Protein AF-A0ABD2CWU9-F1 (afdb_monomer_lite)

Secondary structure (DSSP, 8-state):
-------------------S-SS-------EEEEEEE-TTS-EEEEEEEEE--S-SS----EEEEEEEEHHHHHHHHHHHHHHHHHHHHHHHHHHHHHHHHHHHHHHHHHHHHHHHHHHHHHHHHHHHHHHHHHHHHHHHHHHHHHHTTPPP-

pLDDT: mean 72.27, std 21.78, range [28.59, 98.44]

Radius of gyration: 42.66 Å; chains: 1; bounding box: 82×53×113 Å

Foldseek 3Di:
DDDDDDDDDDPPDDDDDDPDDDPDDQDQPDWDWDWDQDPVRFIWIWTWTFGDDPDPDDDPTPTDIDTDGPVNVVVVVVVVVVVVVVVVVVVVVVVVVVVVVVVVVVVVVVVVVVVVVVVVVVVVVVVVVVVVVVVVVVVVVVVVCVVVVNDDD

Structure (mmCIF, N/CA/C/O backbone):
data_AF-A0ABD2CWU9-F1
#
_entry.id   AF-A0ABD2CWU9-F1
#
loop_
_atom_site.group_PDB
_atom_site.id
_atom_site.type_symbol
_atom_site.label_atom_id
_atom_site.label_alt_id
_atom_site.label_comp_id
_atom_site.label_asym_id
_atom_site.label_entity_id
_atom_site.label_seq_id
_atom_site.pdbx_PDB_ins_code
_atom_site.Cartn_x
_atom_site.Cartn_y
_atom_site.Cartn_z
_atom_site.occupancy
_atom_site.B_iso_or_equiv
_atom_site.auth_seq_id
_atom_site.auth_comp_id
_atom_site.auth_asym_id
_atom_site.auth_atom_id
_atom_site.pdbx_PDB_model_num
ATOM 1 N N . MET A 1 1 ? 10.474 -24.292 -34.814 1.00 37.34 1 MET A N 1
ATOM 2 C CA . MET A 1 1 ? 9.924 -23.408 -35.864 1.00 37.34 1 MET A CA 1
ATOM 3 C C . MET A 1 1 ? 8.711 -22.702 -35.290 1.00 37.34 1 MET A C 1
ATOM 5 O O . MET A 1 1 ? 7.704 -23.354 -35.067 1.00 37.34 1 MET A O 1
ATOM 9 N N . ALA A 1 2 ? 8.834 -21.414 -34.977 1.00 30.95 2 ALA A N 1
ATOM 10 C CA . ALA A 1 2 ? 7.712 -20.573 -34.575 1.00 30.95 2 ALA A CA 1
ATOM 11 C C . ALA A 1 2 ? 7.600 -19.445 -35.606 1.00 30.95 2 ALA A C 1
ATOM 13 O O . ALA A 1 2 ? 8.560 -18.711 -35.833 1.00 30.95 2 ALA A O 1
ATOM 14 N N . SER A 1 3 ? 6.459 -19.410 -36.288 1.00 28.59 3 SER A N 1
ATOM 15 C CA . SER A 1 3 ? 6.128 -18.493 -37.375 1.00 28.59 3 SER A CA 1
ATOM 16 C C . SER A 1 3 ? 5.894 -17.088 -36.824 1.00 28.59 3 SER A C 1
ATOM 18 O O . SER A 1 3 ? 5.031 -16.899 -35.970 1.00 28.59 3 SER A O 1
ATOM 20 N N . ILE A 1 4 ? 6.640 -16.104 -37.326 1.00 35.69 4 ILE A N 1
ATOM 21 C CA . ILE A 1 4 ? 6.380 -14.682 -37.090 1.00 35.69 4 ILE A CA 1
ATOM 22 C C . ILE A 1 4 ? 5.144 -14.321 -37.919 1.00 35.69 4 ILE A C 1
ATOM 24 O O . ILE A 1 4 ? 5.204 -14.295 -39.144 1.00 35.69 4 ILE A O 1
ATOM 28 N N . MET A 1 5 ? 4.005 -14.110 -37.260 1.00 38.00 5 MET A N 1
ATOM 29 C CA . MET A 1 5 ? 2.845 -13.487 -37.895 1.00 38.00 5 MET A CA 1
ATOM 30 C C . MET A 1 5 ? 3.112 -11.989 -38.051 1.00 38.00 5 MET A C 1
ATOM 32 O O . MET A 1 5 ? 3.395 -11.298 -37.073 1.00 38.00 5 MET A O 1
ATOM 36 N N . GLU A 1 6 ? 3.002 -11.499 -39.283 1.00 37.31 6 GLU A N 1
ATOM 37 C CA . GLU A 1 6 ? 2.973 -10.078 -39.617 1.00 37.31 6 GLU A CA 1
ATOM 38 C C . GLU A 1 6 ? 1.835 -9.372 -38.867 1.00 37.31 6 GLU A C 1
ATOM 40 O O . GLU A 1 6 ? 0.650 -9.611 -39.116 1.00 37.31 6 GLU A O 1
ATOM 45 N N . THR A 1 7 ? 2.172 -8.443 -37.975 1.00 38.34 7 THR A N 1
ATOM 46 C CA . THR A 1 7 ? 1.210 -7.456 -37.485 1.00 38.34 7 THR A CA 1
ATOM 47 C C . THR A 1 7 ? 0.958 -6.431 -38.586 1.00 38.34 7 THR A C 1
ATOM 49 O O . THR A 1 7 ? 1.730 -5.498 -38.806 1.00 38.34 7 THR A O 1
ATOM 52 N N . ARG A 1 8 ? -0.156 -6.617 -39.303 1.00 37.91 8 ARG A N 1
ATOM 53 C CA . ARG A 1 8 ? -0.722 -5.621 -40.218 1.00 37.91 8 ARG A CA 1
ATOM 54 C C . ARG A 1 8 ? -0.849 -4.262 -39.523 1.00 37.91 8 ARG A C 1
ATOM 56 O O . ARG A 1 8 ? -1.406 -4.155 -38.432 1.00 37.91 8 ARG A O 1
ATOM 63 N N . ARG A 1 9 ? -0.379 -3.225 -40.223 1.00 49.69 9 ARG A N 1
ATOM 64 C CA . ARG A 1 9 ? -0.684 -1.803 -40.005 1.00 49.69 9 ARG A CA 1
ATOM 65 C C . ARG A 1 9 ? -2.162 -1.614 -39.645 1.00 49.69 9 ARG A C 1
ATOM 67 O O . ARG A 1 9 ? -3.034 -1.831 -40.480 1.00 49.69 9 ARG A O 1
ATOM 74 N N . GLY A 1 10 ? -2.413 -1.149 -38.427 1.00 38.25 10 GLY A N 1
ATOM 75 C CA . GLY A 1 10 ? -3.671 -0.541 -38.013 1.00 38.25 10 GLY A CA 1
ATOM 76 C C . GLY A 1 10 ? -3.383 0.862 -37.498 1.00 38.25 10 GLY A C 1
ATOM 77 O O . GLY A 1 10 ? -3.030 1.038 -36.336 1.00 38.25 10 GLY A O 1
ATOM 78 N N . SER A 1 11 ? -3.489 1.863 -38.370 1.00 45.41 11 SER A N 1
ATOM 79 C CA . SER A 1 11 ? -3.498 3.274 -37.991 1.00 45.41 11 SER A CA 1
ATOM 80 C C . SER A 1 11 ? -4.832 3.598 -37.313 1.00 45.41 11 SER A C 1
ATOM 82 O O . SER A 1 11 ? -5.806 3.943 -37.978 1.00 45.41 11 SER A O 1
ATOM 84 N N . ALA A 1 12 ? -4.893 3.484 -35.988 1.00 40.44 12 ALA A N 1
ATOM 85 C CA . ALA A 1 12 ? -5.968 4.077 -35.200 1.00 40.44 12 ALA A CA 1
ATOM 86 C C . ALA A 1 12 ? -5.603 5.539 -34.896 1.00 40.44 12 ALA A C 1
ATOM 88 O O . ALA A 1 12 ? -5.146 5.873 -33.804 1.00 40.44 12 ALA A O 1
ATOM 89 N N . GLY A 1 13 ? -5.767 6.408 -35.896 1.00 39.56 13 GLY A N 1
ATOM 90 C CA . GLY A 1 13 ? -5.741 7.854 -35.703 1.00 39.56 13 GLY A CA 1
ATOM 91 C C . GLY A 1 13 ? -7.003 8.284 -34.961 1.00 39.56 13 GLY A C 1
ATOM 92 O O . GLY A 1 13 ? -8.064 8.405 -35.563 1.00 39.56 13 GLY A O 1
ATOM 93 N N . ARG A 1 14 ? -6.904 8.484 -33.643 1.00 39.69 14 ARG A N 1
ATOM 94 C CA . ARG A 1 14 ? -7.909 9.243 -32.890 1.00 39.69 14 ARG A CA 1
ATOM 95 C C . ARG A 1 14 ? -7.668 10.725 -33.155 1.00 39.69 14 ARG A C 1
ATOM 97 O O . ARG A 1 14 ? -6.716 11.294 -32.630 1.00 39.69 14 ARG A O 1
ATOM 104 N N . SER A 1 15 ? -8.527 11.336 -33.958 1.00 39.16 15 SER A N 1
ATOM 105 C CA . SER A 1 15 ? -8.670 12.788 -34.031 1.00 39.16 15 SER A CA 1
ATOM 106 C C . SER A 1 15 ? -9.229 13.287 -32.695 1.00 39.16 15 SER A C 1
ATOM 108 O O . SER A 1 15 ? -10.400 13.065 -32.391 1.00 39.16 15 SER A O 1
ATOM 110 N N . TYR A 1 16 ? -8.380 13.896 -31.869 1.00 39.16 16 TYR A N 1
ATOM 111 C CA . TYR A 1 16 ? -8.827 14.675 -30.717 1.00 39.16 16 TYR A CA 1
ATOM 112 C C . TYR A 1 16 ? -9.200 16.081 -31.196 1.00 39.16 16 TYR A C 1
ATOM 114 O O . TYR A 1 16 ? -8.429 16.703 -31.926 1.00 39.16 16 TYR A O 1
ATOM 122 N N . ASP A 1 17 ? -10.381 16.551 -30.794 1.00 40.12 17 ASP A N 1
ATOM 123 C CA . ASP A 1 17 ? -10.880 17.897 -31.077 1.00 40.12 17 ASP A CA 1
ATOM 124 C C . ASP A 1 17 ? -9.876 18.975 -30.639 1.00 40.12 17 ASP A C 1
ATOM 126 O O . ASP A 1 17 ? -9.367 18.989 -29.513 1.00 40.12 17 ASP A O 1
ATOM 130 N N . ASN A 1 18 ? -9.588 19.880 -31.572 1.00 44.56 18 ASN A N 1
ATOM 131 C CA . ASN A 1 18 ? -8.472 20.820 -31.558 1.00 44.56 18 ASN A CA 1
ATOM 132 C C . ASN A 1 18 ? -8.847 22.167 -30.914 1.00 44.56 18 ASN A C 1
ATOM 134 O O . ASN A 1 18 ? -8.659 23.229 -31.501 1.00 44.56 18 ASN A O 1
ATOM 138 N N . SER A 1 19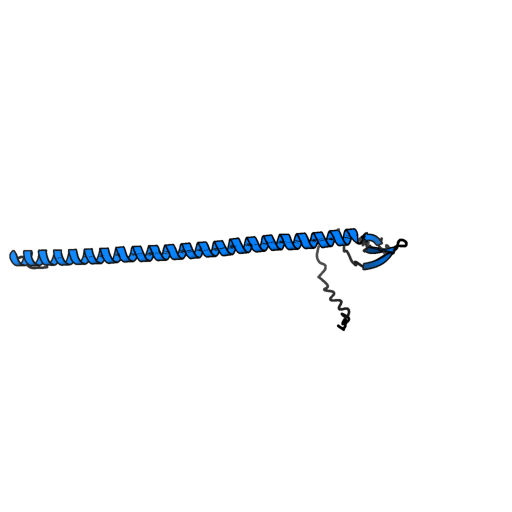 ? -9.384 22.154 -29.694 1.00 46.69 19 SER A N 1
ATOM 139 C CA . SER A 1 19 ? -9.808 23.389 -29.016 1.00 46.69 19 SER A CA 1
ATOM 140 C C . SER A 1 19 ? -9.002 23.680 -27.748 1.00 46.69 19 SER A C 1
ATOM 142 O O . SER A 1 19 ? -9.571 23.769 -26.662 1.00 46.69 19 SER A O 1
ATOM 144 N N . ILE A 1 20 ? -7.673 23.826 -27.849 1.00 39.28 20 ILE A N 1
ATOM 145 C CA . ILE A 1 20 ? -6.860 24.422 -26.770 1.00 39.28 20 ILE A CA 1
ATOM 146 C C . ILE A 1 20 ? -5.749 25.304 -27.366 1.00 39.28 20 ILE A C 1
ATOM 148 O O . ILE A 1 20 ? -4.760 24.774 -27.857 1.00 39.28 20 ILE A O 1
ATOM 152 N N . SER A 1 21 ? -5.962 26.623 -27.247 1.00 38.19 21 SER A N 1
ATOM 153 C CA . SER A 1 21 ? -5.065 27.803 -27.288 1.00 38.19 21 SER A CA 1
ATOM 154 C C . SER A 1 21 ? -3.907 27.878 -28.317 1.00 38.19 21 SER A C 1
ATOM 156 O O . SER A 1 21 ? -3.088 26.964 -28.379 1.00 38.19 21 SER A O 1
ATOM 158 N N . PRO A 1 22 ? -3.742 28.996 -29.066 1.00 43.72 22 PRO A N 1
ATOM 159 C CA . PRO A 1 22 ? -3.070 28.990 -30.370 1.00 43.72 22 PRO A CA 1
ATOM 160 C C . PRO A 1 22 ? -1.551 29.201 -30.363 1.00 43.72 22 PRO A C 1
ATOM 162 O O . PRO A 1 22 ? -0.951 29.099 -31.421 1.00 43.72 22 PRO A O 1
ATOM 165 N N . ASN A 1 23 ? -0.896 29.490 -29.236 1.00 36.31 23 ASN A N 1
ATOM 166 C CA . ASN A 1 23 ? 0.521 29.870 -29.271 1.00 36.31 23 ASN A CA 1
ATOM 167 C C . ASN A 1 23 ? 1.412 28.890 -28.497 1.00 36.31 23 ASN A C 1
ATOM 169 O O . ASN A 1 23 ? 1.398 28.842 -27.268 1.00 36.31 23 ASN A O 1
ATOM 173 N N . SER A 1 24 ? 2.234 28.166 -29.268 1.00 39.34 24 SER A N 1
ATOM 174 C CA . SER A 1 24 ? 3.346 27.275 -28.889 1.00 39.34 24 SER A CA 1
ATOM 175 C C . SER A 1 24 ? 3.016 25.835 -28.456 1.00 39.34 24 SER A C 1
ATOM 177 O O . SER A 1 24 ? 3.568 25.307 -27.493 1.00 39.34 24 SER A O 1
ATOM 179 N N . ARG A 1 25 ? 2.177 25.126 -29.221 1.00 43.16 25 ARG A N 1
ATOM 180 C CA . ARG A 1 25 ? 2.266 23.655 -29.257 1.00 43.16 25 ARG A CA 1
ATOM 181 C C . ARG A 1 25 ? 3.314 23.250 -30.290 1.00 43.16 25 ARG A C 1
ATOM 183 O O . ARG A 1 25 ? 3.028 23.249 -31.479 1.00 43.16 25 ARG A O 1
ATOM 190 N N . THR A 1 26 ? 4.505 22.865 -29.843 1.00 42.75 26 THR A N 1
ATOM 191 C CA . THR A 1 26 ? 5.416 22.065 -30.671 1.00 42.75 26 THR A CA 1
ATOM 192 C C . THR A 1 26 ? 4.762 20.694 -30.857 1.00 42.75 26 THR A C 1
ATOM 194 O O . THR A 1 26 ? 4.784 19.853 -29.958 1.00 42.75 26 THR A O 1
ATOM 197 N N . ILE A 1 27 ? 4.075 20.496 -31.981 1.00 44.28 27 ILE A N 1
ATOM 198 C CA . ILE A 1 27 ? 3.456 19.215 -32.326 1.00 44.28 27 ILE A CA 1
ATOM 199 C C . ILE A 1 27 ? 4.551 18.352 -32.958 1.00 44.28 27 ILE A C 1
ATOM 201 O O . ILE A 1 27 ? 4.954 18.589 -34.090 1.00 44.28 27 ILE A O 1
ATOM 205 N N . LEU A 1 28 ? 5.045 17.358 -32.216 1.00 42.44 28 LEU A N 1
ATOM 206 C CA . LEU A 1 28 ? 5.910 16.301 -32.752 1.00 42.44 28 LEU A CA 1
ATOM 207 C C . LEU A 1 28 ? 5.050 15.405 -33.661 1.00 42.44 28 LEU A C 1
ATOM 209 O O . LEU A 1 28 ? 4.337 14.529 -33.171 1.00 42.44 28 LEU A O 1
ATOM 213 N N . SER A 1 29 ? 5.043 15.675 -34.968 1.00 44.91 29 SER A N 1
ATOM 214 C CA . SER A 1 29 ? 4.105 15.071 -35.929 1.00 44.91 29 SER A CA 1
ATOM 215 C C . SER A 1 29 ? 4.535 13.699 -36.462 1.00 44.91 29 SER A C 1
ATOM 217 O O . SER A 1 29 ? 3.672 12.918 -36.862 1.00 44.91 29 SER A O 1
ATOM 219 N N . SER A 1 30 ? 5.818 13.333 -36.413 1.00 50.00 30 SER A N 1
ATOM 220 C CA . SER A 1 30 ? 6.253 11.976 -36.770 1.00 50.00 30 SER A CA 1
ATOM 221 C C . SER A 1 30 ? 7.654 11.650 -36.263 1.00 50.00 30 SER A C 1
ATOM 223 O O . SER A 1 30 ? 8.612 12.335 -36.600 1.00 50.00 30 SER A O 1
ATOM 225 N N . ASN A 1 31 ? 7.781 10.552 -35.512 1.00 49.66 31 ASN A N 1
ATOM 226 C CA . ASN A 1 31 ? 9.074 9.944 -35.200 1.00 49.66 31 ASN A CA 1
ATOM 227 C C . ASN A 1 31 ? 9.320 8.813 -36.198 1.00 49.66 31 ASN A C 1
ATOM 229 O O . ASN A 1 31 ? 8.582 7.823 -36.204 1.00 49.66 31 ASN A O 1
ATOM 233 N N . SER A 1 32 ? 10.357 8.936 -37.022 1.00 49.69 32 SER A N 1
ATOM 234 C CA . SER A 1 32 ? 10.836 7.828 -37.846 1.00 49.69 32 SER A CA 1
ATOM 235 C C . SER A 1 32 ? 12.121 7.278 -37.233 1.00 49.69 32 SER A C 1
ATOM 237 O O . SER A 1 32 ? 13.028 8.028 -36.880 1.00 49.69 32 SER A O 1
ATOM 239 N N . VAL A 1 33 ? 12.168 5.960 -37.044 1.00 53.19 33 VAL A N 1
ATOM 240 C CA . VAL A 1 33 ? 13.344 5.267 -36.520 1.00 53.19 33 VAL A CA 1
ATOM 241 C C . VAL A 1 33 ? 13.965 4.501 -37.674 1.00 53.19 33 VAL A C 1
ATOM 243 O O . VAL A 1 33 ? 13.349 3.573 -38.203 1.00 53.19 33 VAL A O 1
ATOM 246 N N . ARG A 1 34 ? 15.183 4.877 -38.074 1.00 59.59 34 ARG A N 1
ATOM 247 C CA . ARG A 1 34 ? 15.927 4.166 -39.119 1.00 59.59 34 ARG A CA 1
ATOM 248 C C . ARG A 1 34 ? 17.220 3.607 -38.545 1.00 59.59 34 ARG A C 1
ATOM 250 O O . ARG A 1 34 ? 18.014 4.321 -37.938 1.00 59.59 34 ARG A O 1
ATOM 257 N N . SER A 1 35 ? 17.441 2.313 -38.761 1.00 48.31 35 SER A N 1
ATOM 258 C CA . SER A 1 35 ? 18.736 1.691 -38.500 1.00 48.31 35 SER A CA 1
ATOM 259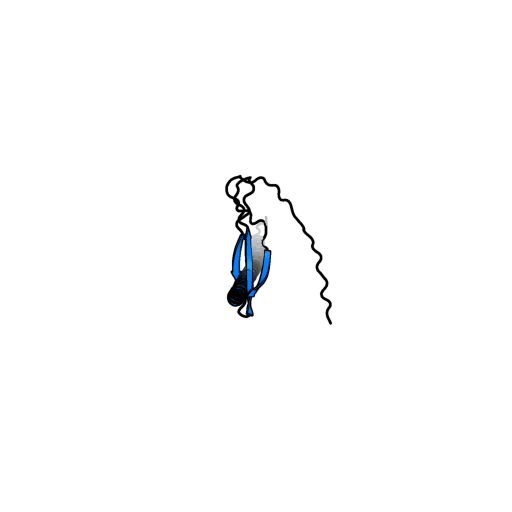 C C . SER A 1 35 ? 19.647 1.950 -39.696 1.00 48.31 35 SER A C 1
ATOM 261 O O . SER A 1 35 ? 19.279 1.644 -40.834 1.00 48.31 35 SER A O 1
ATOM 263 N N . LYS A 1 36 ? 20.819 2.541 -39.456 1.00 59.34 36 LYS A N 1
ATOM 264 C CA . LYS A 1 36 ? 21.863 2.699 -40.472 1.00 59.34 36 LYS A CA 1
ATOM 265 C C . LYS A 1 36 ? 23.158 2.113 -39.925 1.00 59.34 36 LYS A C 1
ATOM 267 O O . LYS A 1 36 ? 23.577 2.427 -38.811 1.00 59.34 36 LYS A O 1
ATOM 272 N N . TYR A 1 37 ? 23.800 1.263 -40.715 1.00 52.06 37 TYR A N 1
ATOM 273 C CA . 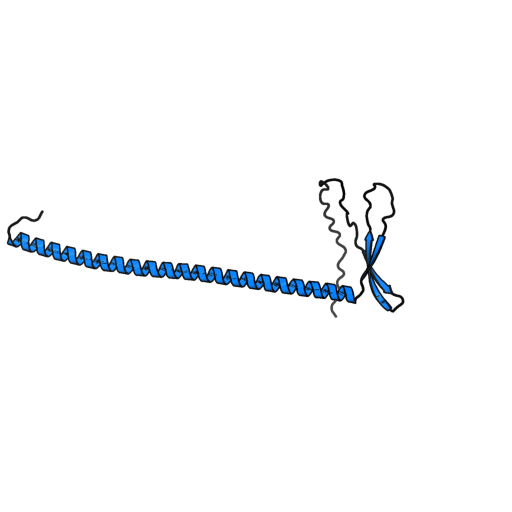TYR A 1 37 ? 25.154 0.811 -40.421 1.00 52.06 37 TYR A CA 1
ATOM 274 C C . TYR A 1 37 ? 26.127 1.930 -40.807 1.00 52.06 37 TYR A C 1
ATOM 276 O O . TYR A 1 37 ? 26.119 2.398 -41.948 1.00 52.06 37 TYR A O 1
ATOM 284 N N . GLY A 1 38 ? 26.915 2.412 -39.843 1.00 53.91 38 GLY A N 1
ATOM 285 C CA . GLY A 1 38 ? 27.989 3.368 -40.102 1.00 53.91 38 GLY A CA 1
ATOM 286 C C . GLY A 1 38 ? 29.119 2.723 -40.909 1.00 53.91 38 GLY A C 1
ATOM 287 O O . GLY A 1 38 ? 29.294 1.506 -40.880 1.00 53.91 38 GLY A O 1
ATOM 288 N N . SER A 1 39 ? 29.927 3.530 -41.600 1.00 49.94 39 SER A N 1
ATOM 289 C CA . SER A 1 39 ? 31.096 3.069 -42.375 1.00 49.94 39 SER A CA 1
ATOM 290 C C . SER A 1 39 ? 32.165 2.355 -41.53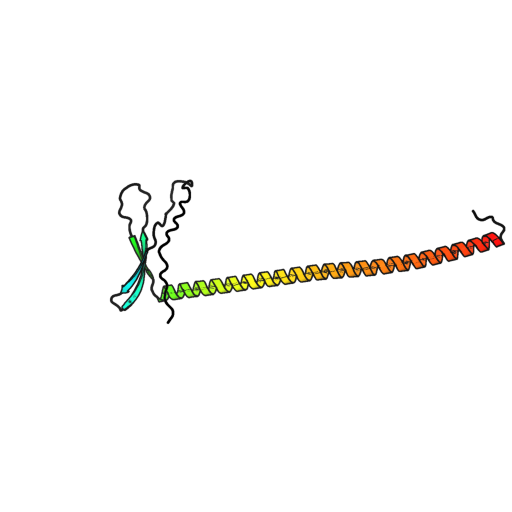1 1.00 49.94 39 SER A C 1
ATOM 292 O O . SER A 1 39 ? 33.011 1.656 -42.078 1.00 49.94 39 SER A O 1
ATOM 294 N N . SER A 1 40 ? 32.101 2.480 -40.203 1.00 56.03 40 SER A N 1
ATOM 295 C CA . SER A 1 40 ? 32.917 1.760 -39.218 1.00 56.03 40 SER A CA 1
ATOM 296 C C . SER A 1 40 ? 32.331 0.408 -38.771 1.00 56.03 40 SER A C 1
ATOM 298 O O . SER A 1 40 ? 32.887 -0.229 -37.880 1.00 56.03 40 SER A O 1
ATOM 300 N N . GLY A 1 41 ? 31.189 -0.022 -39.323 1.00 59.19 41 GLY A N 1
ATOM 301 C CA . GLY A 1 41 ? 30.487 -1.249 -38.921 1.00 59.19 41 GLY A CA 1
ATOM 302 C C . GLY A 1 41 ? 29.655 -1.128 -37.635 1.00 59.19 41 GLY A C 1
ATOM 303 O O . GLY A 1 41 ? 29.011 -2.092 -37.229 1.00 59.19 41 GLY A O 1
ATOM 304 N N . GLN A 1 42 ? 29.619 0.045 -36.996 1.00 56.44 42 GLN A N 1
ATOM 305 C CA . GLN A 1 42 ? 28.775 0.290 -35.823 1.00 56.44 42 GLN A CA 1
ATOM 306 C C . GLN A 1 42 ? 27.314 0.514 -36.243 1.00 56.44 42 GLN A C 1
ATOM 308 O O . GLN A 1 42 ? 27.030 1.323 -37.130 1.00 56.44 42 GLN A O 1
ATOM 313 N N . SER A 1 43 ? 26.369 -0.187 -35.607 1.00 52.91 43 SER A N 1
ATOM 314 C CA . SER A 1 43 ? 24.938 0.064 -35.808 1.00 52.91 43 SER A CA 1
ATOM 315 C C . SER A 1 43 ? 24.521 1.314 -35.035 1.00 52.91 43 SER A C 1
ATOM 317 O O . SER A 1 43 ? 24.594 1.334 -33.802 1.00 52.91 43 SER A O 1
ATOM 319 N N . LEU A 1 44 ? 24.075 2.337 -35.757 1.00 63.06 44 LEU A N 1
ATOM 320 C CA . LEU A 1 44 ? 23.560 3.577 -35.190 1.00 63.06 44 LEU A CA 1
ATOM 321 C C . LEU A 1 44 ? 22.046 3.627 -35.402 1.00 63.06 44 LEU A C 1
ATOM 323 O O . LEU A 1 44 ? 21.540 3.296 -36.481 1.00 63.06 44 LEU A O 1
ATOM 327 N N . TRP A 1 45 ? 21.325 4.030 -34.360 1.00 62.28 45 TRP A N 1
ATOM 328 C CA . TRP A 1 45 ? 19.894 4.302 -34.437 1.00 62.28 45 TRP A CA 1
ATOM 329 C C . TRP A 1 45 ? 19.718 5.798 -34.659 1.00 62.28 45 TRP A C 1
ATOM 331 O O . TRP A 1 45 ? 20.087 6.592 -33.798 1.00 62.28 45 TRP A O 1
ATOM 341 N N . LEU A 1 46 ? 19.206 6.184 -35.827 1.00 66.56 46 LEU A N 1
ATOM 342 C CA . LEU A 1 46 ? 18.915 7.580 -36.136 1.00 66.56 46 LEU A CA 1
ATOM 343 C C . LEU A 1 46 ? 17.474 7.883 -35.727 1.00 66.56 46 LEU A C 1
ATOM 345 O O . LEU A 1 46 ? 16.542 7.187 -36.143 1.00 66.56 46 LEU A O 1
ATOM 349 N N . LEU A 1 47 ? 17.325 8.894 -34.879 1.00 66.69 47 LEU A N 1
ATOM 350 C CA . LEU A 1 47 ? 16.057 9.509 -34.522 1.00 66.69 47 LEU A CA 1
ATOM 351 C C . LEU A 1 47 ? 15.946 10.812 -35.297 1.00 66.69 47 LEU A C 1
ATOM 353 O O . LEU A 1 47 ? 16.666 11.768 -35.006 1.00 66.69 47 LEU A O 1
ATOM 357 N N . ASP A 1 48 ? 15.061 10.822 -36.284 1.00 64.12 48 ASP A N 1
ATOM 358 C CA . ASP A 1 48 ? 14.762 12.017 -37.059 1.00 64.12 48 ASP A CA 1
ATOM 359 C C . ASP A 1 48 ? 13.590 12.748 -36.397 1.00 64.12 48 ASP A C 1
ATOM 361 O O . ASP A 1 48 ? 12.510 12.174 -36.228 1.00 64.12 48 ASP A O 1
ATOM 365 N N . PHE A 1 49 ? 13.820 14.001 -36.007 1.00 63.31 49 PHE A N 1
ATOM 366 C CA . PHE A 1 49 ? 12.798 14.898 -35.483 1.00 63.31 49 PHE A CA 1
ATOM 367 C C . PHE A 1 49 ? 12.518 15.989 -36.511 1.00 63.31 49 PHE A C 1
ATOM 369 O O . PHE A 1 49 ? 13.398 16.790 -36.835 1.00 63.31 49 PHE A O 1
ATOM 376 N N . GLU A 1 50 ? 11.286 16.035 -37.000 1.00 61.50 50 GLU A N 1
ATOM 377 C CA . GLU A 1 50 ? 10.781 17.173 -37.760 1.00 61.50 50 GLU A CA 1
ATOM 378 C C . GLU A 1 50 ? 10.277 18.229 -36.777 1.00 61.50 50 GLU A C 1
ATOM 380 O O . GLU A 1 50 ? 9.373 17.978 -35.976 1.00 61.50 50 GLU A O 1
ATOM 385 N N . VAL A 1 51 ? 10.897 19.409 -36.805 1.00 58.47 51 VAL A N 1
ATOM 386 C CA . VAL A 1 51 ? 10.387 20.574 -36.080 1.00 58.47 51 VAL A CA 1
ATOM 387 C C . VAL A 1 51 ? 9.415 21.287 -37.010 1.00 58.47 51 VAL A C 1
ATOM 389 O O . VAL A 1 51 ? 9.826 21.851 -38.021 1.00 58.47 51 VAL A O 1
ATOM 392 N N . ALA A 1 52 ? 8.125 21.228 -36.683 1.00 57.12 52 ALA A N 1
ATOM 393 C CA . ALA A 1 52 ? 7.117 22.043 -37.342 1.00 57.12 52 ALA A CA 1
ATOM 394 C C . ALA A 1 52 ? 7.200 23.467 -36.775 1.00 57.12 52 ALA A C 1
ATOM 396 O O . ALA A 1 52 ? 6.765 23.712 -35.646 1.00 57.12 52 ALA A O 1
ATOM 397 N N . ASP A 1 53 ? 7.787 24.389 -37.537 1.00 55.53 53 ASP A N 1
ATOM 398 C CA . ASP A 1 53 ? 7.643 25.815 -37.261 1.00 55.53 53 ASP A CA 1
ATOM 399 C C . ASP A 1 53 ? 6.196 26.203 -37.586 1.00 55.53 53 ASP A C 1
ATOM 401 O O . ASP A 1 53 ? 5.673 25.882 -38.649 1.00 55.53 53 ASP A O 1
ATOM 405 N N . GLY A 1 54 ? 5.507 26.826 -36.628 1.00 55.00 54 GLY A N 1
ATOM 406 C CA . GLY A 1 54 ? 4.075 27.145 -36.706 1.00 55.00 54 GLY A CA 1
ATOM 407 C C . GLY A 1 54 ? 3.712 28.251 -37.705 1.00 55.00 54 GLY A C 1
ATOM 408 O O . GLY A 1 54 ? 2.737 28.962 -37.481 1.00 55.00 54 GLY A O 1
ATOM 409 N N . SER A 1 55 ? 4.509 28.450 -38.753 1.00 55.56 55 SER A N 1
ATOM 410 C CA . SER A 1 55 ? 4.210 29.347 -39.863 1.00 55.56 55 SER A CA 1
ATOM 411 C C . SER A 1 55 ? 3.449 28.580 -40.943 1.00 55.56 55 SER A C 1
ATOM 413 O O . SER A 1 55 ? 3.953 27.604 -41.488 1.00 55.56 55 SER A O 1
ATOM 415 N N . ASP A 1 56 ? 2.235 29.042 -41.254 1.00 57.47 56 ASP A N 1
ATOM 416 C CA . ASP A 1 56 ? 1.301 28.509 -42.263 1.00 57.47 56 ASP A CA 1
ATOM 417 C C . ASP A 1 56 ? 1.811 28.619 -43.725 1.00 57.47 56 ASP A C 1
ATOM 419 O O . ASP A 1 56 ? 1.058 28.940 -44.644 1.00 57.47 56 ASP A O 1
ATOM 423 N N . GLY A 1 57 ? 3.095 28.376 -43.983 1.00 49.94 57 GLY A N 1
ATOM 424 C CA . GLY A 1 57 ? 3.678 28.444 -45.318 1.00 49.94 57 GLY A CA 1
ATOM 425 C C . GLY A 1 57 ? 4.896 27.544 -45.442 1.00 49.94 57 GLY A C 1
ATOM 426 O O . GLY A 1 57 ? 5.871 27.775 -44.745 1.00 49.94 57 GLY A O 1
ATOM 427 N N . GLU A 1 58 ? 4.773 26.527 -46.303 1.00 51.59 58 GLU A N 1
ATOM 428 C CA . GLU A 1 58 ? 5.770 25.775 -47.100 1.00 51.59 58 GLU A CA 1
ATOM 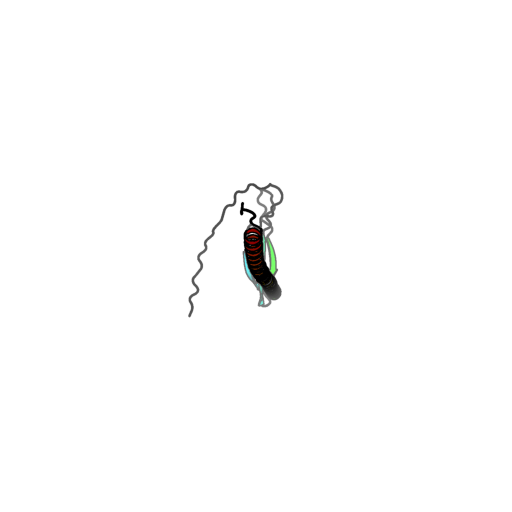429 C C . GLU A 1 58 ? 7.270 25.756 -46.718 1.00 51.59 58 GLU A C 1
ATOM 431 O O . GLU A 1 58 ? 8.121 25.504 -47.571 1.00 51.59 58 GLU A O 1
ATOM 436 N N . ASP A 1 59 ? 7.641 25.921 -45.455 1.00 50.09 59 ASP A N 1
ATOM 437 C CA . ASP A 1 59 ? 9.011 25.696 -45.021 1.00 50.09 59 ASP A CA 1
ATOM 438 C C . ASP A 1 59 ? 9.218 24.192 -44.837 1.00 50.09 59 ASP A C 1
ATOM 440 O O . ASP A 1 59 ? 8.636 23.549 -43.962 1.00 50.09 59 ASP A O 1
ATOM 444 N N . ILE A 1 60 ? 10.044 23.619 -45.716 1.00 51.41 60 ILE A N 1
ATOM 445 C CA . ILE A 1 60 ? 10.560 22.252 -45.630 1.00 51.41 60 ILE A CA 1
ATOM 446 C C . ILE A 1 60 ? 11.106 22.068 -44.210 1.00 51.41 60 ILE A C 1
ATOM 448 O O . ILE A 1 60 ? 12.171 22.596 -43.879 1.00 51.41 60 ILE A O 1
ATOM 452 N N . GLY A 1 61 ? 10.341 21.369 -43.364 1.00 57.59 61 GLY A N 1
ATOM 453 C CA . GLY A 1 61 ? 10.634 21.214 -41.945 1.00 57.59 61 GLY A CA 1
ATOM 454 C C . GLY A 1 61 ? 12.085 20.794 -41.747 1.00 57.59 61 GLY A C 1
ATOM 455 O O . GLY A 1 61 ? 12.550 19.820 -42.344 1.00 57.59 61 GLY A O 1
ATOM 456 N N . ARG A 1 62 ? 12.834 21.552 -40.941 1.00 59.88 62 ARG A N 1
ATOM 457 C CA . ARG A 1 62 ? 14.218 21.196 -40.615 1.00 59.88 62 ARG A CA 1
ATOM 458 C C . ARG A 1 62 ? 14.200 19.857 -39.879 1.00 59.88 62 ARG A C 1
ATOM 460 O O . ARG A 1 62 ? 13.801 19.784 -38.717 1.00 59.88 62 ARG A O 1
ATOM 467 N N . THR A 1 63 ? 14.630 18.799 -40.558 1.00 61.84 63 THR A N 1
ATOM 468 C CA . THR A 1 63 ? 14.833 17.476 -39.964 1.00 61.84 63 THR A CA 1
ATOM 469 C C . THR A 1 63 ? 16.136 17.487 -39.176 1.00 61.84 63 THR A C 1
ATOM 471 O O . THR A 1 63 ? 17.218 17.564 -39.762 1.00 61.84 63 THR A O 1
ATOM 474 N N . ASN A 1 64 ? 16.048 17.403 -37.851 1.00 62.72 64 ASN A N 1
ATOM 475 C CA . ASN A 1 64 ? 17.210 17.187 -36.997 1.00 62.72 64 ASN A CA 1
ATOM 476 C C . ASN A 1 64 ? 17.364 15.687 -36.738 1.00 62.72 64 ASN A C 1
ATOM 478 O O . ASN A 1 64 ? 16.494 15.071 -36.123 1.00 62.72 64 ASN A O 1
ATOM 482 N N . SER A 1 65 ? 18.476 15.106 -37.183 1.00 64.56 65 SER A N 1
ATOM 483 C CA . SER A 1 65 ? 18.803 13.699 -36.941 1.00 64.56 65 SER A CA 1
ATOM 484 C C . SER A 1 65 ? 19.733 13.569 -35.738 1.00 64.56 65 SER A C 1
ATOM 486 O O . SER A 1 65 ? 20.839 14.111 -35.741 1.00 64.56 65 SER A O 1
ATOM 488 N N . PHE A 1 66 ? 19.318 12.815 -34.722 1.00 71.38 66 PHE A N 1
ATOM 489 C CA . PHE A 1 66 ? 20.166 12.442 -33.592 1.00 71.38 66 PHE A CA 1
ATOM 490 C C . PHE A 1 66 ? 20.562 10.969 -33.700 1.00 71.38 66 PHE A C 1
ATOM 492 O O . PHE A 1 66 ? 19.708 10.097 -33.855 1.00 71.38 66 PHE A O 1
ATOM 499 N N . SER A 1 67 ? 21.858 10.671 -33.617 1.00 72.00 67 SER A N 1
ATOM 500 C CA . SER A 1 67 ? 22.347 9.292 -33.598 1.00 72.00 67 SER A CA 1
ATOM 501 C C . SER A 1 67 ? 22.480 8.791 -32.165 1.00 72.00 67 SER A C 1
ATOM 503 O O . SER A 1 67 ? 23.269 9.341 -31.403 1.00 72.00 67 SER A O 1
ATOM 505 N N . ILE A 1 68 ? 21.772 7.715 -31.832 1.00 74.75 68 ILE A N 1
ATOM 506 C CA . ILE A 1 68 ? 21.954 6.965 -30.589 1.00 74.75 68 ILE A CA 1
ATOM 507 C C . ILE A 1 68 ? 22.849 5.759 -30.868 1.00 74.75 68 ILE A C 1
ATOM 509 O O . ILE A 1 68 ? 22.563 4.918 -31.729 1.00 74.75 68 ILE A O 1
ATOM 513 N N . SER A 1 69 ? 23.935 5.661 -30.111 1.00 76.00 69 SER A N 1
ATOM 514 C CA . SER A 1 69 ? 24.796 4.484 -30.095 1.00 76.00 69 SER A CA 1
ATOM 515 C C . SER A 1 69 ? 24.125 3.309 -29.372 1.00 76.00 69 SER A C 1
ATOM 517 O O . SER A 1 69 ? 23.297 3.482 -28.476 1.00 76.00 69 SER A O 1
ATOM 519 N N . LEU A 1 70 ? 24.524 2.073 -29.699 1.00 75.19 70 LEU A N 1
ATOM 520 C CA . LEU A 1 70 ? 24.069 0.888 -28.954 1.00 75.19 70 LEU A CA 1
ATOM 521 C C . LEU A 1 70 ? 24.366 0.982 -27.451 1.00 75.19 70 LEU A C 1
ATOM 523 O O . LEU A 1 70 ? 23.601 0.459 -26.641 1.00 75.19 70 LEU A O 1
ATOM 527 N N . LEU A 1 71 ? 25.470 1.641 -27.085 1.00 77.31 71 LEU A N 1
ATOM 528 C CA . LEU A 1 71 ? 25.843 1.850 -25.692 1.00 77.31 71 LEU A CA 1
ATOM 529 C C . LEU A 1 71 ? 24.809 2.729 -24.981 1.00 77.31 71 LEU A C 1
ATOM 531 O O . LEU A 1 71 ? 24.316 2.345 -23.924 1.00 77.31 71 LEU A O 1
ATOM 535 N N . GLU A 1 72 ? 24.434 3.863 -25.570 1.00 76.69 72 GLU A N 1
ATOM 536 C CA . GLU A 1 72 ? 23.425 4.772 -25.011 1.00 76.69 72 GLU A CA 1
ATOM 537 C C . GLU A 1 72 ? 22.044 4.116 -24.931 1.00 76.69 72 GLU A C 1
ATOM 539 O O . GLU A 1 72 ? 21.362 4.235 -23.911 1.00 76.69 72 GLU A O 1
ATOM 544 N N . LEU A 1 73 ? 21.659 3.349 -25.957 1.00 81.88 73 LEU A N 1
ATOM 545 C CA . LEU A 1 73 ? 20.416 2.578 -25.940 1.00 81.88 73 LEU A CA 1
ATOM 546 C C . LEU A 1 73 ? 20.420 1.538 -24.809 1.00 81.88 73 LEU A C 1
ATOM 548 O O . LEU A 1 73 ? 19.436 1.405 -24.080 1.00 81.88 73 LEU A O 1
ATOM 552 N N . GLY A 1 74 ? 21.540 0.835 -24.622 1.00 84.75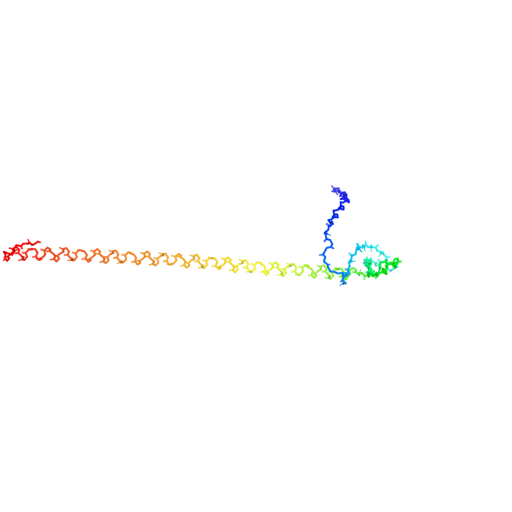 74 GLY A N 1
ATOM 553 C CA . GLY A 1 74 ? 21.722 -0.129 -23.540 1.00 84.75 74 GLY A CA 1
ATOM 554 C C . GLY A 1 74 ? 21.691 0.515 -22.151 1.00 84.75 74 GLY A C 1
ATOM 555 O O . GLY A 1 74 ? 21.063 -0.022 -21.237 1.00 84.75 74 GLY A O 1
ATOM 556 N N . VAL A 1 75 ? 22.319 1.684 -21.985 1.00 91.62 75 VAL A N 1
ATOM 557 C CA . VAL A 1 75 ? 22.287 2.461 -20.734 1.00 91.62 75 VAL A CA 1
ATOM 558 C C . VAL A 1 75 ? 20.863 2.921 -20.421 1.00 91.62 75 VAL A C 1
ATOM 560 O O . VAL A 1 75 ? 20.400 2.720 -19.297 1.00 91.62 75 VAL A O 1
ATOM 563 N N . CYS A 1 76 ? 20.142 3.460 -21.408 1.00 87.19 76 CYS A N 1
ATOM 564 C CA . CYS A 1 76 ? 18.751 3.884 -21.255 1.00 87.19 76 CYS A CA 1
ATOM 565 C C . CYS A 1 76 ? 17.843 2.705 -20.871 1.00 87.19 76 CYS A C 1
ATOM 567 O O . CYS A 1 76 ? 17.124 2.772 -19.874 1.00 87.19 76 CYS A O 1
ATOM 569 N N . ALA A 1 77 ? 17.957 1.573 -21.574 1.00 89.44 77 ALA A N 1
ATOM 570 C CA . ALA A 1 77 ? 17.193 0.367 -21.263 1.00 89.44 77 ALA A CA 1
ATOM 571 C C . ALA A 1 77 ? 17.464 -0.138 -19.835 1.00 89.44 77 ALA A C 1
ATOM 573 O O . ALA A 1 77 ? 16.527 -0.438 -19.091 1.00 89.44 77 ALA A O 1
ATOM 574 N N . ARG A 1 78 ? 18.734 -0.178 -19.406 1.00 93.44 78 ARG A N 1
ATOM 575 C CA . ARG A 1 78 ? 19.090 -0.553 -18.026 1.00 93.44 78 ARG A CA 1
ATOM 576 C C . ARG A 1 78 ? 18.527 0.426 -17.000 1.00 93.44 78 ARG A C 1
ATOM 578 O O . ARG A 1 78 ? 18.037 -0.023 -15.966 1.00 93.44 78 ARG A O 1
ATOM 585 N N . ALA A 1 79 ? 18.563 1.729 -17.274 1.00 94.56 79 ALA A N 1
ATOM 586 C CA . ALA A 1 79 ? 17.972 2.734 -16.398 1.00 94.56 79 ALA A CA 1
ATOM 587 C C . ALA A 1 79 ? 16.457 2.525 -16.253 1.00 94.56 79 ALA A C 1
ATOM 589 O O . ALA A 1 79 ? 15.957 2.497 -15.131 1.00 94.56 79 ALA A O 1
ATOM 590 N N . CYS A 1 80 ? 15.736 2.273 -17.351 1.00 95.12 80 CYS A N 1
ATOM 591 C CA . CYS A 1 80 ? 14.305 1.966 -17.313 1.00 95.12 80 CYS A CA 1
ATOM 592 C C . CYS A 1 80 ? 13.995 0.715 -16.477 1.00 95.12 80 CYS A C 1
ATOM 594 O O . CYS A 1 80 ? 13.053 0.732 -15.686 1.00 95.12 80 CYS A O 1
ATOM 596 N N . VAL A 1 81 ? 14.798 -0.348 -16.596 1.00 95.81 81 VAL A N 1
ATOM 597 C CA . VAL A 1 81 ? 14.637 -1.569 -15.785 1.00 95.81 81 VAL A CA 1
ATOM 598 C C . VAL A 1 81 ? 14.874 -1.288 -14.300 1.00 95.81 81 VAL A C 1
ATOM 600 O O . VAL A 1 81 ? 14.096 -1.739 -13.459 1.00 95.81 81 VAL A O 1
ATOM 603 N N . LEU A 1 82 ? 15.914 -0.519 -13.964 1.00 95.69 82 LEU A N 1
ATOM 604 C CA . LEU A 1 82 ? 16.189 -0.123 -12.581 1.00 95.69 82 LEU A CA 1
ATOM 605 C C . LEU A 1 82 ? 15.046 0.713 -12.003 1.00 95.69 82 LEU A C 1
ATOM 607 O O . LEU A 1 82 ? 14.598 0.432 -10.895 1.00 95.69 82 LEU A O 1
ATOM 611 N N . ILE A 1 83 ? 14.538 1.684 -12.764 1.00 96.62 83 ILE A N 1
ATOM 612 C CA . ILE A 1 83 ? 13.381 2.503 -12.384 1.00 96.62 83 ILE A CA 1
ATOM 613 C C . ILE A 1 83 ? 12.153 1.611 -12.158 1.00 96.62 83 ILE A C 1
ATOM 615 O O . ILE A 1 83 ? 11.501 1.696 -11.121 1.00 96.62 83 ILE A O 1
ATOM 619 N N . PHE A 1 84 ? 11.846 0.703 -13.083 1.00 97.38 84 PHE A N 1
ATOM 620 C CA . PHE A 1 84 ? 10.711 -0.208 -12.934 1.00 97.38 84 PHE A CA 1
ATOM 621 C C . PHE A 1 84 ? 10.826 -1.077 -11.671 1.00 97.38 84 PHE A C 1
ATOM 623 O O . PHE A 1 84 ? 9.858 -1.236 -10.920 1.00 97.38 84 PHE A O 1
ATOM 630 N N . HIS A 1 85 ? 12.017 -1.610 -11.397 1.00 97.31 85 HIS A N 1
ATOM 631 C CA . HIS A 1 85 ? 12.261 -2.431 -10.216 1.00 97.31 85 HIS A CA 1
ATOM 632 C C . HIS A 1 85 ? 12.142 -1.624 -8.914 1.00 97.31 85 HIS A C 1
ATOM 634 O O . HIS A 1 85 ? 11.533 -2.096 -7.953 1.00 97.31 85 HIS A O 1
ATOM 640 N N . THR A 1 86 ? 12.667 -0.394 -8.866 1.00 98.00 86 THR A N 1
ATOM 641 C CA . THR A 1 86 ? 12.552 0.463 -7.675 1.00 98.00 86 THR A CA 1
ATOM 642 C C . THR A 1 86 ? 11.103 0.853 -7.398 1.00 98.00 86 THR A C 1
ATOM 644 O O . THR A 1 86 ? 10.656 0.717 -6.258 1.00 98.00 86 THR A O 1
ATOM 647 N N . PHE A 1 87 ? 10.327 1.232 -8.420 1.00 97.38 87 PHE A N 1
ATOM 648 C CA . PHE A 1 87 ? 8.890 1.483 -8.263 1.00 97.38 87 PHE A CA 1
ATOM 649 C C . PHE A 1 87 ? 8.130 0.234 -7.793 1.00 97.38 87 PHE A C 1
ATOM 651 O O . PHE A 1 87 ? 7.264 0.337 -6.922 1.00 97.38 87 PHE A O 1
ATOM 658 N N . SER A 1 88 ? 8.491 -0.951 -8.292 1.00 97.81 88 SER A N 1
ATOM 659 C CA . SER A 1 88 ? 7.892 -2.223 -7.862 1.00 97.81 88 SER A CA 1
ATOM 660 C C . SER A 1 88 ? 8.164 -2.527 -6.382 1.00 97.81 88 SER A C 1
ATOM 662 O O . SER A 1 88 ? 7.254 -2.925 -5.652 1.00 97.81 88 SER A O 1
ATOM 664 N N . LEU A 1 89 ? 9.392 -2.288 -5.903 1.00 97.44 89 LEU A N 1
ATOM 665 C CA . LEU A 1 89 ? 9.745 -2.445 -4.487 1.00 97.44 89 LEU A CA 1
ATOM 666 C C . LEU A 1 89 ? 8.986 -1.460 -3.591 1.00 97.44 89 LEU A C 1
ATOM 668 O O . LEU A 1 89 ? 8.463 -1.853 -2.546 1.00 97.44 89 LEU A O 1
ATOM 672 N N . ILE A 1 90 ? 8.885 -0.194 -4.005 1.00 97.88 90 ILE A N 1
ATOM 673 C CA . ILE A 1 90 ? 8.125 0.826 -3.271 1.00 97.88 90 ILE A CA 1
ATOM 674 C C . ILE A 1 90 ? 6.650 0.415 -3.173 1.00 97.88 90 ILE A C 1
ATOM 676 O O . ILE A 1 90 ? 6.078 0.442 -2.081 1.00 97.88 90 ILE A O 1
ATOM 680 N N . ALA A 1 91 ? 6.047 -0.031 -4.279 1.00 97.31 91 ALA A N 1
ATOM 681 C CA . ALA A 1 91 ? 4.663 -0.499 -4.298 1.00 97.31 91 ALA A CA 1
ATOM 682 C C . ALA A 1 91 ? 4.442 -1.706 -3.365 1.00 97.31 91 ALA A C 1
ATOM 684 O O . ALA A 1 91 ? 3.481 -1.726 -2.593 1.00 97.31 91 ALA A O 1
ATOM 685 N N . CYS A 1 92 ? 5.359 -2.679 -3.371 1.00 98.06 92 CYS A N 1
ATOM 686 C CA . CYS A 1 92 ? 5.302 -3.844 -2.485 1.00 98.06 92 CYS A CA 1
ATOM 687 C C . CYS A 1 92 ? 5.380 -3.452 -0.997 1.00 98.06 92 CYS A C 1
ATOM 689 O O . CYS A 1 92 ? 4.612 -3.953 -0.165 1.00 98.06 92 CYS A O 1
ATOM 691 N N . ASN A 1 93 ? 6.258 -2.505 -0.655 1.00 98.44 93 ASN A N 1
ATOM 692 C CA . ASN A 1 93 ? 6.395 -2.003 0.711 1.00 98.44 93 ASN A CA 1
ATOM 693 C C . ASN A 1 93 ? 5.135 -1.262 1.176 1.00 98.44 93 ASN A C 1
ATOM 695 O O . ASN A 1 93 ? 4.645 -1.526 2.276 1.00 98.44 93 ASN A O 1
ATOM 699 N N . LEU A 1 94 ? 4.566 -0.393 0.335 1.00 98.12 94 LEU A N 1
ATOM 700 C CA . LEU A 1 94 ? 3.313 0.306 0.643 1.00 98.12 94 LEU A CA 1
ATOM 701 C C . LEU A 1 94 ? 2.160 -0.678 0.870 1.00 98.12 94 LEU A C 1
ATOM 703 O O . LEU A 1 94 ? 1.430 -0.556 1.856 1.00 98.12 94 LEU A O 1
ATOM 707 N N . PHE A 1 95 ? 2.048 -1.703 0.022 1.00 98.19 95 PHE A N 1
ATOM 708 C CA . PHE A 1 95 ? 1.046 -2.756 0.182 1.00 98.19 95 PHE A CA 1
ATOM 709 C C . PHE A 1 95 ? 1.231 -3.540 1.488 1.00 98.19 95 PHE A C 1
ATOM 711 O O . PHE A 1 95 ? 0.262 -3.835 2.190 1.00 98.19 95 PHE A O 1
ATOM 718 N N . THR A 1 96 ? 2.476 -3.850 1.855 1.00 98.19 96 THR A N 1
ATOM 719 C CA . THR A 1 96 ? 2.794 -4.557 3.104 1.00 98.19 96 THR A CA 1
ATOM 720 C C . THR A 1 96 ? 2.419 -3.723 4.330 1.00 98.19 96 THR A C 1
ATOM 722 O O . THR A 1 96 ? 1.742 -4.231 5.228 1.00 98.19 96 THR A O 1
ATOM 725 N N . ILE A 1 97 ? 2.766 -2.431 4.336 1.00 97.81 97 ILE A N 1
ATOM 726 C CA . ILE A 1 97 ? 2.395 -1.489 5.403 1.00 97.81 97 ILE A CA 1
ATOM 727 C C . ILE A 1 97 ? 0.872 -1.387 5.524 1.00 97.81 97 ILE A C 1
ATOM 729 O O . ILE A 1 97 ? 0.327 -1.436 6.630 1.00 97.81 97 ILE A O 1
ATOM 733 N N . GLU A 1 98 ? 0.157 -1.280 4.403 1.00 97.25 98 GLU A N 1
ATOM 734 C CA . GLU A 1 98 ? -1.301 -1.203 4.415 1.00 97.25 98 GLU A CA 1
ATOM 735 C C . GLU A 1 98 ? -1.936 -2.500 4.939 1.00 97.25 98 GLU A C 1
ATOM 737 O O . GLU A 1 98 ? -2.833 -2.462 5.792 1.00 97.25 98 GLU A O 1
ATOM 742 N N . LYS A 1 99 ? -1.437 -3.660 4.495 1.00 98.00 99 LYS A N 1
ATOM 743 C CA . LYS A 1 99 ? -1.878 -4.975 4.978 1.00 98.00 99 LYS A CA 1
ATOM 744 C C . LYS A 1 99 ? -1.682 -5.099 6.486 1.00 98.00 99 LYS A C 1
ATOM 746 O O . LYS A 1 99 ? -2.573 -5.582 7.189 1.00 98.00 99 LYS A O 1
ATOM 751 N N . GLU A 1 100 ? -0.554 -4.630 7.006 1.00 97.75 100 GLU A N 1
ATOM 752 C CA . GLU A 1 100 ? -0.283 -4.651 8.438 1.00 97.75 100 GLU A CA 1
ATOM 753 C C . GLU A 1 100 ? -1.159 -3.662 9.216 1.00 97.75 100 GLU A C 1
ATOM 755 O O . GLU A 1 100 ? -1.708 -4.012 10.265 1.00 97.75 100 GLU A O 1
ATOM 760 N N . ARG A 1 101 ? -1.398 -2.461 8.676 1.00 97.31 101 ARG A N 1
ATOM 761 C CA . ARG A 1 101 ? -2.335 -1.490 9.258 1.00 97.31 101 ARG A CA 1
ATOM 762 C C . ARG A 1 101 ? -3.730 -2.095 9.418 1.00 97.31 101 ARG A C 1
ATOM 764 O O . ARG A 1 101 ? -4.318 -1.980 10.495 1.00 97.31 101 ARG A O 1
ATOM 771 N N . ARG A 1 102 ? -4.242 -2.780 8.389 1.00 95.31 102 ARG A N 1
ATOM 772 C CA . ARG A 1 102 ? -5.548 -3.464 8.435 1.00 95.31 102 ARG A CA 1
ATOM 773 C C . ARG A 1 102 ? -5.573 -4.563 9.503 1.00 95.31 102 ARG A C 1
ATOM 775 O O . ARG A 1 102 ? -6.520 -4.620 10.289 1.00 95.31 102 ARG A O 1
ATOM 782 N N . ARG A 1 103 ? -4.509 -5.372 9.607 1.00 96.62 103 ARG A N 1
ATOM 783 C CA . ARG A 1 103 ? -4.366 -6.395 10.665 1.00 96.62 103 ARG A CA 1
ATOM 784 C C . ARG A 1 103 ? -4.418 -5.782 12.067 1.00 96.62 103 ARG A C 1
ATOM 786 O O . ARG A 1 103 ? -5.194 -6.245 12.900 1.00 96.62 103 ARG A O 1
ATOM 793 N N . ARG A 1 104 ? -3.672 -4.700 12.313 1.00 96.06 104 ARG A N 1
ATOM 794 C CA . ARG A 1 104 ? -3.653 -4.004 13.614 1.00 96.06 104 ARG A CA 1
ATOM 795 C C . ARG A 1 104 ? -5.021 -3.417 13.982 1.00 96.06 104 ARG A C 1
ATOM 797 O O . ARG A 1 104 ? -5.415 -3.464 15.145 1.00 96.06 104 ARG A O 1
ATOM 804 N N . VAL A 1 105 ? -5.766 -2.873 13.015 1.00 95.38 105 VAL A N 1
ATOM 805 C CA . VAL A 1 105 ? -7.134 -2.372 13.255 1.00 95.38 105 VAL A CA 1
ATOM 806 C C . VAL A 1 105 ? -8.080 -3.516 13.629 1.00 95.38 105 VAL A C 1
ATOM 808 O O . VAL A 1 105 ? -8.817 -3.380 14.605 1.00 95.38 105 VAL A O 1
ATOM 811 N N . SER A 1 106 ? -8.022 -4.645 12.914 1.00 93.44 106 SER A N 1
ATOM 812 C CA . SER A 1 106 ? -8.826 -5.834 13.229 1.00 93.44 106 SER A CA 1
ATOM 813 C C . SER A 1 106 ? -8.544 -6.349 14.644 1.00 93.44 106 SER A C 1
ATOM 815 O O . SER A 1 106 ? -9.475 -6.532 15.426 1.00 93.44 106 SER A O 1
ATOM 817 N N . GLN A 1 107 ? -7.266 -6.478 15.018 1.00 94.38 107 GLN A N 1
ATOM 818 C CA . GLN A 1 107 ? -6.859 -6.895 16.366 1.00 94.38 107 GLN A CA 1
ATOM 819 C C . GLN A 1 107 ? -7.373 -5.936 17.448 1.00 94.38 107 GLN A C 1
ATOM 821 O O . GLN A 1 107 ? -7.955 -6.373 18.438 1.00 94.38 107 GLN A O 1
ATOM 826 N N . LYS A 1 108 ? -7.252 -4.615 17.244 1.00 95.50 108 LYS A N 1
ATOM 827 C CA . LYS A 1 108 ? -7.783 -3.616 18.191 1.00 95.50 108 LYS A CA 1
ATOM 828 C C . LYS A 1 108 ? -9.302 -3.710 18.353 1.00 95.50 108 LYS A C 1
ATOM 830 O O . LYS A 1 108 ? -9.820 -3.481 19.448 1.00 95.50 108 LYS A O 1
ATOM 835 N N . GLN A 1 109 ? -10.040 -4.003 17.282 1.00 92.94 109 GLN A N 1
ATOM 836 C CA . GLN A 1 109 ? -11.490 -4.194 17.365 1.00 92.94 109 GLN A CA 1
ATOM 837 C C . GLN A 1 109 ? -11.849 -5.469 18.128 1.00 92.94 109 GLN A C 1
ATOM 839 O O . GLN A 1 109 ? -12.767 -5.447 18.950 1.00 92.94 109 GLN A O 1
ATOM 844 N N . GLU A 1 110 ? -11.126 -6.558 17.888 1.00 93.38 110 GLU A N 1
ATOM 845 C CA . GLU A 1 110 ? -11.316 -7.827 18.585 1.00 93.38 110 GLU A CA 1
ATOM 846 C C . GLU A 1 110 ? -11.016 -7.701 20.084 1.00 93.38 110 GLU A C 1
ATOM 848 O O . GLU A 1 110 ? -11.841 -8.083 20.916 1.00 93.38 110 GLU A O 1
ATOM 853 N N . GLU A 1 111 ? -9.920 -7.033 20.444 1.00 95.06 111 GLU A N 1
ATOM 854 C CA . GLU A 1 111 ? -9.561 -6.754 21.836 1.00 95.06 111 GLU A CA 1
ATOM 855 C C . GLU A 1 111 ? -10.630 -5.896 22.538 1.00 95.06 111 GLU A C 1
ATOM 857 O O . GLU A 1 111 ? -11.049 -6.190 23.661 1.00 95.06 111 GLU A O 1
ATOM 862 N N . ARG A 1 112 ? -11.157 -4.864 21.859 1.00 94.00 112 ARG A N 1
ATOM 863 C CA . ARG A 1 112 ? -12.276 -4.054 22.377 1.00 94.00 112 ARG A CA 1
ATOM 864 C C . ARG A 1 112 ? -13.553 -4.879 22.550 1.00 94.00 112 ARG A C 1
ATOM 866 O O . ARG A 1 112 ? -14.266 -4.674 23.534 1.00 94.00 112 ARG A O 1
ATOM 873 N N . LYS A 1 113 ? -13.860 -5.801 21.630 1.00 93.50 113 LYS A N 1
ATOM 874 C CA . LYS A 1 113 ? -15.007 -6.719 21.757 1.00 93.50 113 LYS A CA 1
ATOM 875 C C . LYS A 1 113 ? -14.829 -7.658 22.953 1.00 93.50 113 LYS A C 1
ATOM 877 O O . LYS A 1 113 ? -15.779 -7.816 23.718 1.00 93.50 113 LYS A O 1
ATOM 882 N N . LYS A 1 114 ? -13.628 -8.209 23.162 1.00 93.75 114 LYS A N 1
ATOM 883 C CA . LYS A 1 114 ? -13.302 -9.064 24.314 1.00 93.75 114 LYS A CA 1
ATOM 884 C C . LYS A 1 114 ? -13.474 -8.316 25.640 1.00 93.75 114 LYS A C 1
ATOM 886 O O . LYS A 1 114 ? -14.268 -8.746 26.472 1.00 93.75 114 LYS A O 1
ATOM 891 N N . LYS A 1 115 ? -12.880 -7.124 25.771 1.00 93.19 115 LYS A N 1
ATOM 892 C CA . LYS A 1 115 ? -13.032 -6.258 26.958 1.00 93.19 115 LYS A CA 1
ATOM 893 C C . LYS A 1 115 ? -14.494 -5.901 27.252 1.00 93.19 115 LYS A C 1
ATOM 895 O O . LYS A 1 115 ? -14.902 -5.842 28.408 1.00 93.19 115 LYS A O 1
ATOM 900 N N . ARG A 1 116 ? -15.312 -5.662 26.218 1.00 91.19 116 ARG A N 1
ATOM 901 C CA . ARG A 1 116 ? -16.758 -5.417 26.387 1.00 91.19 116 ARG A CA 1
ATOM 902 C C . ARG A 1 116 ? -17.502 -6.653 26.895 1.00 91.19 116 ARG A C 1
ATOM 904 O O . ARG A 1 116 ? -18.402 -6.491 27.713 1.00 91.19 116 ARG A O 1
ATOM 911 N N . LYS A 1 117 ? -17.152 -7.858 26.431 1.00 91.06 117 LYS A N 1
ATOM 912 C CA . LYS A 1 117 ? -17.741 -9.112 26.932 1.00 91.06 117 LYS A CA 1
ATOM 913 C C . LYS A 1 117 ? -17.381 -9.348 28.400 1.00 91.06 117 LYS A C 1
ATOM 915 O O . LYS A 1 117 ? -18.284 -9.565 29.195 1.00 91.06 117 LYS A O 1
ATOM 920 N N . GLU A 1 118 ? -16.109 -9.204 28.766 1.00 91.88 118 GLU A N 1
ATOM 921 C CA . GLU A 1 118 ? -15.644 -9.349 30.156 1.00 91.88 118 GLU A CA 1
ATOM 922 C C . GLU A 1 118 ? -16.358 -8.371 31.102 1.00 91.88 118 GLU A C 1
ATOM 924 O O . GLU A 1 118 ? -16.903 -8.782 32.123 1.00 91.88 118 GLU A O 1
ATOM 929 N N . LYS A 1 119 ? -16.465 -7.088 30.723 1.00 89.56 119 LYS A N 1
ATOM 930 C CA . LYS A 1 119 ? -17.213 -6.097 31.517 1.00 89.56 119 LYS A CA 1
ATOM 931 C C . LYS A 1 119 ? -18.692 -6.455 31.682 1.00 89.56 119 LYS A C 1
ATOM 933 O O . LYS A 1 119 ? -19.240 -6.231 32.753 1.00 89.56 119 LYS A O 1
ATOM 938 N N . ARG A 1 120 ? -19.344 -7.000 30.646 1.00 87.25 120 ARG A N 1
ATOM 939 C CA . ARG A 1 120 ? -20.755 -7.422 30.730 1.00 87.25 120 ARG A CA 1
ATOM 940 C C . ARG A 1 120 ? -20.954 -8.562 31.726 1.00 87.25 120 ARG A C 1
ATOM 942 O O . ARG A 1 120 ? -21.925 -8.514 32.466 1.00 87.25 120 ARG A O 1
ATOM 949 N N . ILE A 1 121 ? -20.037 -9.531 31.764 1.00 86.50 121 ILE A N 1
ATOM 950 C CA . ILE A 1 121 ? -20.091 -10.654 32.713 1.00 86.50 121 ILE A CA 1
ATOM 951 C C . ILE A 1 121 ? -19.994 -10.131 34.149 1.00 86.50 121 ILE A C 1
ATOM 953 O O . ILE A 1 121 ? -20.859 -10.421 34.961 1.00 86.50 121 ILE A O 1
ATOM 957 N N . ILE A 1 122 ? -19.027 -9.255 34.437 1.00 85.88 122 ILE A N 1
ATOM 958 C CA . ILE A 1 122 ? -18.854 -8.674 35.781 1.00 85.88 122 ILE A CA 1
ATOM 959 C C . ILE A 1 122 ? -20.101 -7.888 36.223 1.00 85.88 122 ILE A C 1
ATOM 961 O O . ILE A 1 122 ? -20.507 -7.949 37.384 1.00 85.88 122 ILE A O 1
ATOM 965 N N . VAL A 1 123 ? -20.732 -7.149 35.305 1.00 81.62 123 VAL A N 1
ATOM 966 C CA . VAL A 1 123 ? -21.964 -6.404 35.608 1.00 81.62 123 VAL A CA 1
ATOM 967 C C . VAL A 1 123 ? -23.139 -7.356 35.855 1.00 81.62 123 VAL A C 1
ATOM 969 O O . VAL A 1 123 ? -23.897 -7.129 36.791 1.00 81.62 123 VAL A O 1
ATOM 972 N N . ALA A 1 124 ? -23.268 -8.437 35.083 1.00 85.38 124 ALA A N 1
ATOM 973 C CA . ALA A 1 124 ? -24.307 -9.445 35.296 1.00 85.38 124 ALA A CA 1
ATOM 974 C C . ALA A 1 124 ? -24.130 -10.173 36.642 1.00 85.38 124 ALA A C 1
ATOM 976 O O . ALA A 1 124 ? -25.062 -10.193 37.444 1.00 85.38 124 ALA A O 1
ATOM 977 N N . ASP A 1 125 ? -22.920 -10.657 36.938 1.00 88.00 125 ASP A N 1
ATOM 978 C CA . ASP A 1 125 ? -22.591 -11.334 38.199 1.00 88.00 125 ASP A CA 1
ATOM 979 C C . ASP A 1 125 ? -22.824 -10.426 39.415 1.00 88.00 125 ASP A C 1
ATOM 981 O O . ASP A 1 125 ? -23.307 -10.858 40.464 1.00 88.00 125 ASP A O 1
ATOM 985 N N . SER A 1 126 ? -22.468 -9.143 39.302 1.00 86.56 126 SER A N 1
ATOM 986 C CA . SER A 1 126 ? -22.675 -8.186 40.395 1.00 86.56 126 SER A CA 1
ATOM 987 C C . SER A 1 126 ? -24.155 -7.842 40.593 1.00 86.56 126 SER A C 1
ATOM 989 O O . SER A 1 126 ? -24.597 -7.751 41.741 1.00 86.56 126 SER A O 1
ATOM 991 N N . ALA A 1 127 ? -24.937 -7.731 39.513 1.00 88.38 127 ALA A N 1
ATOM 992 C CA . ALA A 1 127 ? -26.385 -7.553 39.583 1.00 88.38 127 ALA A CA 1
ATOM 993 C C . ALA A 1 127 ? -27.091 -8.766 40.215 1.00 88.38 127 ALA A C 1
ATOM 995 O O . ALA A 1 127 ? -27.955 -8.583 41.072 1.00 88.38 127 ALA A O 1
ATOM 996 N N . GLU A 1 128 ? -26.690 -9.994 39.871 1.00 86.50 128 GLU A N 1
ATOM 997 C CA . GLU A 1 128 ? -27.247 -11.221 40.456 1.00 86.50 128 GLU A CA 1
ATOM 998 C C . GLU A 1 128 ? -26.986 -11.296 41.968 1.00 86.50 128 GLU A C 1
ATOM 1000 O O . GLU A 1 128 ? -27.903 -11.524 42.766 1.00 86.50 128 GLU A O 1
ATOM 1005 N N . ARG A 1 129 ? -25.748 -11.011 42.396 1.00 89.94 129 ARG A N 1
ATOM 1006 C CA . ARG A 1 129 ? -25.398 -10.957 43.825 1.00 89.94 129 ARG A CA 1
ATOM 1007 C C . ARG A 1 129 ? -26.196 -9.890 44.565 1.00 89.94 129 ARG A C 1
ATOM 1009 O O . ARG A 1 129 ? -26.635 -10.131 45.690 1.00 89.94 129 ARG A O 1
ATOM 1016 N N . PHE A 1 130 ? -26.386 -8.718 43.961 1.00 90.69 130 PHE A N 1
ATOM 1017 C CA . PHE A 1 130 ? -27.190 -7.653 44.552 1.00 90.69 130 PHE A CA 1
ATOM 1018 C C . PHE A 1 130 ? -28.656 -8.076 44.705 1.00 90.69 130 PHE A C 1
ATOM 1020 O O . PHE A 1 130 ? -29.199 -7.970 45.803 1.00 90.69 130 PHE A O 1
ATOM 1027 N N . ALA A 1 131 ? -29.265 -8.639 43.658 1.00 91.56 131 ALA A N 1
ATOM 1028 C CA . ALA A 1 131 ? -30.638 -9.138 43.698 1.00 91.56 131 ALA A CA 1
ATOM 1029 C C . ALA A 1 131 ? -30.828 -10.212 44.783 1.00 91.56 131 ALA A C 1
ATOM 1031 O O . ALA A 1 131 ? -31.777 -10.144 45.564 1.00 91.56 131 ALA A O 1
ATOM 1032 N N . SER A 1 132 ? -29.883 -11.149 44.907 1.00 91.88 132 SER A N 1
ATOM 1033 C CA . SER A 1 132 ? -29.893 -12.170 45.962 1.00 91.88 132 SER A CA 1
ATOM 1034 C C . SER A 1 132 ? -29.838 -11.559 47.372 1.00 91.88 132 SER A C 1
ATOM 1036 O O . SER A 1 132 ? -30.601 -11.953 48.261 1.00 91.88 132 SER A O 1
ATOM 1038 N N . ARG A 1 133 ? -29.004 -10.528 47.578 1.00 93.44 133 ARG A N 1
ATOM 1039 C CA . ARG A 1 133 ? -28.923 -9.806 48.860 1.00 93.44 133 ARG A CA 1
ATOM 1040 C C . ARG A 1 133 ? -30.207 -9.047 49.179 1.00 93.44 133 ARG A C 1
ATOM 1042 O O . ARG A 1 133 ? -30.678 -9.145 50.309 1.00 93.44 133 ARG A O 1
ATOM 1049 N N . VAL A 1 134 ? -30.793 -8.351 48.204 1.00 92.62 134 VAL A N 1
ATOM 1050 C CA . VAL A 1 134 ? -32.077 -7.650 48.372 1.00 92.62 134 VAL A CA 1
ATOM 1051 C C . VAL A 1 134 ? -33.193 -8.640 48.708 1.00 92.62 134 VAL A C 1
ATOM 1053 O O . VAL A 1 134 ? -33.949 -8.407 49.647 1.00 92.62 134 VAL A O 1
ATOM 1056 N N . ALA A 1 135 ? -33.254 -9.788 48.030 1.00 92.56 135 ALA A N 1
ATOM 1057 C CA . ALA A 1 135 ? -34.243 -10.827 48.312 1.00 92.56 135 ALA A CA 1
ATOM 1058 C C . ALA A 1 135 ? -34.076 -11.450 49.711 1.00 92.56 135 ALA A C 1
ATOM 1060 O O . ALA A 1 135 ? -35.062 -11.790 50.366 1.00 92.56 135 ALA A O 1
ATOM 1061 N N . SER A 1 136 ? -32.838 -11.627 50.182 1.00 93.06 136 SER A N 1
ATOM 1062 C CA . SER A 1 136 ? -32.561 -12.093 51.548 1.00 93.06 136 SER A CA 1
ATOM 1063 C C . SER A 1 136 ? -32.966 -11.048 52.591 1.00 93.06 136 SER A C 1
ATOM 1065 O O . SER A 1 136 ? -33.636 -11.361 53.577 1.00 93.06 136 SER A O 1
ATOM 1067 N N . PHE A 1 137 ? -32.635 -9.781 52.338 1.00 93.31 137 PHE A N 1
ATOM 1068 C CA . PHE A 1 137 ? -33.014 -8.665 53.196 1.00 93.31 137 PHE A CA 1
ATOM 1069 C C . PHE A 1 137 ? -34.537 -8.519 53.306 1.00 93.31 137 PHE A C 1
ATOM 1071 O O . PHE A 1 137 ? -35.062 -8.481 54.416 1.00 93.31 137 PHE A O 1
ATOM 1078 N N . ALA A 1 138 ? -35.253 -8.545 52.179 1.00 91.06 138 ALA A N 1
ATOM 1079 C CA . ALA A 1 138 ? -36.712 -8.488 52.144 1.00 91.06 138 ALA A CA 1
ATOM 1080 C C . ALA A 1 138 ? -37.352 -9.635 52.945 1.00 91.06 138 ALA A C 1
ATOM 1082 O O . ALA A 1 138 ? -38.225 -9.393 53.775 1.00 91.06 138 ALA A O 1
ATOM 1083 N N . ARG A 1 139 ? -36.854 -10.873 52.791 1.00 89.25 139 ARG A N 1
ATOM 1084 C CA . ARG A 1 139 ? -37.291 -12.026 53.602 1.00 89.25 139 ARG A CA 1
ATOM 1085 C C . ARG A 1 139 ? -37.046 -11.825 55.098 1.00 89.25 139 ARG A C 1
ATOM 1087 O O . ARG A 1 139 ? -37.858 -12.247 55.917 1.00 89.25 139 ARG A O 1
ATOM 1094 N N . THR A 1 140 ? -35.936 -11.187 55.455 1.00 90.69 140 THR A N 1
ATOM 1095 C CA . THR A 1 140 ? -35.572 -10.929 56.854 1.00 90.69 140 THR A CA 1
ATOM 1096 C C . THR A 1 140 ? -36.489 -9.874 57.471 1.00 90.69 140 THR A C 1
ATOM 1098 O O . THR A 1 140 ? -36.973 -10.070 58.583 1.00 90.69 140 THR A O 1
ATOM 1101 N N . ILE A 1 141 ? -36.784 -8.794 56.738 1.00 88.19 141 ILE A N 1
ATOM 1102 C CA . ILE A 1 141 ? -37.766 -7.784 57.155 1.00 88.19 141 ILE A CA 1
ATOM 1103 C C . ILE A 1 141 ? -39.162 -8.392 57.270 1.00 88.19 141 ILE A C 1
ATOM 1105 O O . ILE A 1 141 ? -39.811 -8.170 58.284 1.00 88.19 141 ILE A O 1
ATOM 1109 N N . SER A 1 142 ? -39.597 -9.195 56.295 1.00 84.62 142 SER A N 1
ATOM 1110 C CA . SER A 1 142 ? -40.908 -9.859 56.329 1.00 84.62 142 SER A CA 1
ATOM 1111 C C . SER A 1 142 ? -41.078 -10.700 57.593 1.00 84.62 142 SER A C 1
ATOM 1113 O O . SER A 1 142 ? -42.028 -10.491 58.339 1.00 84.62 142 SER A O 1
ATOM 1115 N N . LYS A 1 143 ? -40.101 -11.567 57.906 1.00 85.94 143 LYS A N 1
ATOM 1116 C CA . LYS A 1 143 ? -40.111 -12.362 59.147 1.00 85.94 143 LYS A CA 1
ATOM 1117 C C . LYS A 1 143 ? -40.146 -11.490 60.400 1.00 85.94 143 LYS A C 1
ATOM 1119 O O . LYS A 1 143 ? -40.823 -11.817 61.368 1.00 85.94 143 LYS A O 1
ATOM 1124 N N . ARG A 1 144 ? -39.402 -10.381 60.402 1.00 83.31 144 ARG A N 1
ATOM 1125 C CA . ARG A 1 144 ? -39.363 -9.461 61.544 1.00 83.31 144 ARG A CA 1
ATOM 1126 C C . ARG A 1 144 ? -40.690 -8.720 61.724 1.00 83.31 144 ARG A C 1
ATOM 1128 O O . ARG A 1 144 ? -41.107 -8.512 62.856 1.00 83.31 144 ARG A O 1
ATOM 1135 N N . ASN A 1 145 ? -41.351 -8.348 60.631 1.00 81.25 145 ASN A N 1
ATOM 1136 C CA . ASN A 1 145 ? -42.666 -7.710 60.654 1.00 81.25 145 ASN A CA 1
ATOM 1137 C C . ASN A 1 145 ? -43.754 -8.681 61.120 1.00 81.25 145 ASN A C 1
ATOM 1139 O O . ASN A 1 145 ? -44.546 -8.301 61.977 1.00 81.25 145 ASN A O 1
ATOM 1143 N N . GLU A 1 146 ? -43.733 -9.933 60.649 1.00 80.81 146 GLU A N 1
ATOM 1144 C CA . GLU A 1 146 ? -44.610 -11.004 61.146 1.00 80.81 146 GLU A CA 1
ATOM 1145 C C . GLU A 1 146 ? -44.454 -11.200 62.660 1.00 80.81 146 GLU A C 1
ATOM 1147 O O . GLU A 1 146 ? -45.446 -11.233 63.383 1.00 80.81 146 GLU A O 1
ATOM 1152 N N . MET A 1 147 ? -43.215 -11.245 63.164 1.00 82.00 147 MET A N 1
ATOM 1153 C CA . MET A 1 147 ? -42.947 -11.359 64.604 1.00 82.00 147 MET A CA 1
ATOM 1154 C C . MET A 1 147 ? -43.436 -10.156 65.421 1.00 82.00 147 MET A C 1
ATOM 1156 O O . MET A 1 147 ? -43.793 -10.316 66.584 1.00 82.00 147 MET A O 1
ATOM 1160 N N . ASN A 1 148 ? -43.440 -8.962 64.829 1.00 84.06 148 ASN A N 1
ATOM 1161 C CA . ASN A 1 148 ? -43.847 -7.726 65.497 1.00 84.06 148 ASN A CA 1
ATOM 1162 C C . ASN A 1 148 ? -45.332 -7.378 65.274 1.00 84.06 148 ASN A C 1
ATOM 1164 O O . ASN A 1 148 ? -45.775 -6.328 65.734 1.00 84.06 148 ASN A O 1
ATOM 1168 N N . GLY A 1 149 ? -46.097 -8.215 64.559 1.00 77.88 149 GLY A N 1
ATOM 1169 C CA . GLY A 1 149 ? -47.514 -7.975 64.261 1.00 77.88 149 GLY A CA 1
ATOM 1170 C C . GLY A 1 149 ? -47.777 -6.775 63.342 1.00 77.88 149 GLY A C 1
ATOM 1171 O O . GLY A 1 149 ? -48.887 -6.246 63.330 1.00 77.88 149 GLY A O 1
ATOM 1172 N N . ILE A 1 150 ? -46.769 -6.323 62.588 1.00 71.88 150 ILE A N 1
ATOM 1173 C CA . ILE A 1 150 ? -46.895 -5.190 61.664 1.00 71.88 150 ILE A CA 1
ATOM 1174 C C . ILE A 1 150 ? -47.395 -5.735 60.317 1.00 71.88 150 ILE A C 1
ATOM 1176 O O . ILE A 1 150 ? -46.710 -6.579 59.731 1.00 71.88 150 ILE A O 1
ATOM 1180 N N . PRO A 1 151 ? -48.550 -5.282 59.797 1.00 58.41 151 PRO A N 1
ATOM 1181 C CA . PRO A 1 151 ? -49.058 -5.757 58.514 1.00 58.41 151 PRO A CA 1
ATOM 1182 C C . PRO A 1 151 ? -48.097 -5.377 57.375 1.00 58.41 151 PRO A C 1
ATOM 1184 O O . PRO A 1 151 ? -47.632 -4.238 57.300 1.00 58.41 151 PRO A O 1
ATOM 1187 N N . LEU A 1 152 ? -47.776 -6.342 56.503 1.00 61.78 152 LEU A N 1
ATOM 1188 C CA . LEU A 1 152 ? -47.016 -6.086 55.275 1.00 61.78 152 LEU A CA 1
ATOM 1189 C C . LEU A 1 152 ? -47.846 -5.205 54.323 1.00 61.78 152 LEU A C 1
ATOM 1191 O O . LEU A 1 152 ? -49.021 -5.492 54.098 1.00 61.78 152 LEU A O 1
ATOM 1195 N N . ILE A 1 153 ? -47.212 -4.157 53.784 1.00 58.72 153 ILE A N 1
ATOM 1196 C CA . ILE A 1 153 ? -47.748 -3.272 52.733 1.00 58.72 153 ILE A CA 1
ATOM 1197 C C . ILE A 1 153 ? -47.455 -3.883 51.364 1.00 58.72 153 ILE A C 1
ATOM 1199 O O . ILE A 1 153 ? -46.303 -4.347 51.182 1.00 58.72 153 ILE A O 1
#

Sequence (153 aa):
MASIMETRRGSAGRSYDNSISPNSRTILSSNSVRSKYGSSGQSLWLLDFEVADGSDGEDIGRTNSFSISLLELGVCARACVLIFHTFSLIACNLFTIEKERRRRVSQKQEERKKKRKEKRIIVADSAERFASRVASFARTISKRNEMNGIPLI

Organism: Vespula maculifrons (NCBI:txid7453)